Protein AF-A0A0F2HWG2-F1 (afdb_monomer_lite)

pLDDT: mean 88.61, std 9.66, range [50.94, 96.44]

Secondary structure (DSSP, 8-state):
---------EEE--EE---S---HHHHHHHHHHHHHHHHHHHHHHHHTTSS-EEEPPPEE-

Radius of gyration: 15.4 Å; chains: 1; bounding box: 32×16×48 Å

Sequence (61 aa):
MPFGVVTISIGAVAIESTSDTISLEQCEALLKQAFEIADKQRYKAKHSGRNSVLFGEKQIL

Foldseek 3Di:
DPPDDDAAEWFAEAEEEPDPDDDPVRVVVQVVVRVVQRVVQSVVCVVVPGNYYGYGYYHYD

Structure (mmCIF, N/CA/C/O backbone):
data_AF-A0A0F2HWG2-F1
#
_entry.id   AF-A0A0F2HWG2-F1
#
loop_
_atom_site.group_PDB
_atom_site.id
_atom_site.type_symbol
_atom_site.label_atom_id
_atom_site.label_alt_id
_atom_site.label_comp_id
_atom_site.label_asym_id
_atom_site.label_entity_id
_atom_site.label_seq_id
_atom_site.pdbx_PDB_ins_code
_atom_site.Cartn_x
_atom_site.Cartn_y
_atom_site.Cartn_z
_atom_site.occupancy
_atom_site.B_iso_or_equiv
_atom_site.auth_seq_id
_atom_site.auth_comp_id
_atom_site.auth_asym_id
_atom_site.auth_atom_id
_atom_site.pdbx_PDB_model_num
ATOM 1 N N . MET A 1 1 ? 7.947 8.438 -34.331 1.00 50.94 1 MET A N 1
ATOM 2 C CA . MET A 1 1 ? 7.963 8.243 -32.866 1.00 50.94 1 MET A CA 1
ATOM 3 C C . MET A 1 1 ? 7.287 6.915 -32.588 1.00 50.94 1 MET A C 1
ATOM 5 O O . MET A 1 1 ? 6.109 6.811 -32.910 1.00 50.94 1 MET A O 1
ATOM 9 N N . PRO A 1 2 ? 7.997 5.876 -32.124 1.00 56.03 2 PRO A N 1
ATOM 10 C CA . PRO A 1 2 ? 7.325 4.640 -31.765 1.00 56.03 2 PRO A CA 1
ATOM 11 C C . PRO A 1 2 ? 6.490 4.912 -30.509 1.00 56.03 2 PRO A C 1
ATOM 13 O O . PRO A 1 2 ? 6.923 5.636 -29.614 1.00 56.03 2 PRO A O 1
ATOM 16 N N . PHE A 1 3 ? 5.263 4.407 -30.513 1.00 57.25 3 PHE A N 1
ATOM 17 C CA . PHE A 1 3 ? 4.247 4.564 -29.478 1.00 57.25 3 PHE A CA 1
ATOM 18 C C . PHE A 1 3 ? 4.846 4.410 -28.069 1.00 57.25 3 PHE A C 1
ATOM 20 O O . PHE A 1 3 ? 5.357 3.352 -27.707 1.00 57.25 3 PHE A O 1
ATOM 27 N N . GLY A 1 4 ? 4.833 5.502 -27.298 1.00 66.00 4 GLY A N 1
ATOM 28 C CA . GLY A 1 4 ? 5.469 5.593 -25.986 1.00 66.00 4 GLY A CA 1
ATOM 29 C C . GLY A 1 4 ? 4.633 4.898 -24.922 1.00 66.00 4 GLY A C 1
ATOM 30 O O . GLY A 1 4 ? 3.833 5.541 -24.249 1.00 66.00 4 GLY A O 1
ATOM 31 N N . VAL A 1 5 ? 4.790 3.583 -24.787 1.00 78.44 5 VAL A N 1
ATOM 32 C CA . VAL A 1 5 ? 4.167 2.834 -23.691 1.00 78.44 5 VAL A CA 1
ATOM 33 C C . VAL A 1 5 ? 4.746 3.341 -22.370 1.00 78.44 5 VAL A C 1
ATOM 35 O O . VAL A 1 5 ? 5.948 3.242 -22.127 1.00 78.44 5 VAL A O 1
ATOM 38 N N . VAL A 1 6 ? 3.884 3.898 -21.518 1.00 85.31 6 VAL A N 1
ATOM 39 C CA . VAL A 1 6 ? 4.240 4.343 -20.167 1.00 85.31 6 VAL A CA 1
ATOM 40 C C . VAL A 1 6 ? 3.839 3.263 -19.175 1.00 85.31 6 VAL A C 1
ATOM 42 O O . VAL A 1 6 ? 2.705 2.793 -19.173 1.00 85.31 6 VAL A O 1
ATOM 45 N N . THR A 1 7 ? 4.767 2.898 -18.299 1.00 89.88 7 THR A N 1
ATOM 46 C CA . THR A 1 7 ? 4.528 1.957 -17.201 1.00 89.88 7 THR A CA 1
ATOM 47 C C . THR A 1 7 ? 4.504 2.685 -15.865 1.00 89.88 7 THR A C 1
ATOM 49 O O . THR A 1 7 ? 5.266 3.636 -15.669 1.00 89.88 7 THR A O 1
ATOM 52 N N . ILE A 1 8 ? 3.716 2.191 -14.912 1.00 92.19 8 ILE A N 1
ATOM 53 C CA . ILE A 1 8 ? 3.676 2.707 -13.540 1.00 92.19 8 ILE A CA 1
ATOM 54 C C . ILE A 1 8 ? 4.162 1.655 -12.544 1.00 92.19 8 ILE A C 1
ATOM 56 O O . ILE A 1 8 ? 4.021 0.457 -12.762 1.00 92.19 8 ILE A O 1
ATOM 60 N N . SER A 1 9 ? 4.721 2.118 -11.429 1.00 94.94 9 SER A N 1
ATOM 61 C CA . SER A 1 9 ? 4.955 1.282 -10.251 1.00 94.94 9 SER A CA 1
ATOM 62 C C . SER A 1 9 ? 3.896 1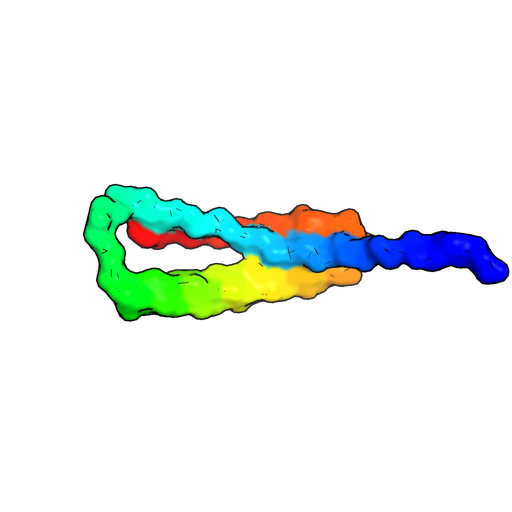.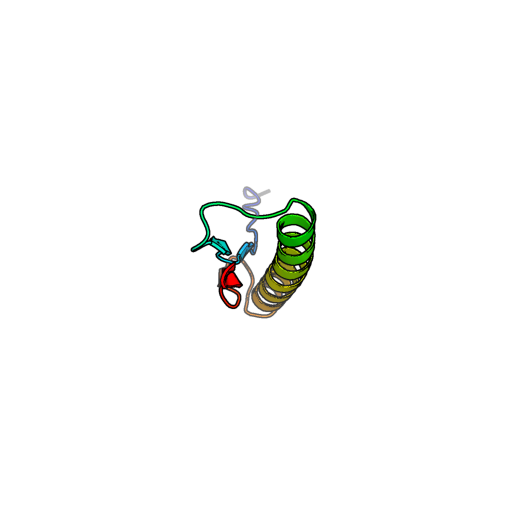585 -9.205 1.00 94.94 9 SER A C 1
ATOM 64 O O . SER A 1 9 ? 3.557 2.754 -8.999 1.00 94.94 9 SER A O 1
ATOM 66 N N . ILE A 1 10 ? 3.422 0.550 -8.522 1.00 94.81 10 ILE A N 1
ATOM 67 C CA . ILE A 1 10 ? 2.348 0.644 -7.534 1.00 94.81 10 ILE A CA 1
ATOM 68 C C . ILE A 1 10 ? 2.882 0.133 -6.196 1.00 94.81 10 ILE A C 1
ATOM 70 O O . ILE A 1 10 ? 3.505 -0.923 -6.124 1.00 94.81 10 ILE A O 1
ATOM 74 N N . GLY A 1 11 ? 2.647 0.896 -5.135 1.00 96.12 11 GLY A N 1
ATOM 75 C CA . GLY A 1 11 ? 2.751 0.400 -3.770 1.00 96.12 11 GLY A CA 1
ATOM 76 C C . GLY A 1 11 ? 1.345 0.199 -3.229 1.00 96.12 11 GLY A C 1
ATOM 77 O O . GLY A 1 11 ? 0.507 1.084 -3.384 1.00 96.12 11 GLY A O 1
ATOM 78 N N . ALA A 1 12 ? 1.081 -0.964 -2.648 1.00 94.69 12 ALA A N 1
ATOM 79 C CA . ALA A 1 12 ? -0.236 -1.334 -2.147 1.00 94.69 12 ALA A CA 1
ATOM 80 C C . ALA A 1 12 ? -0.141 -1.786 -0.691 1.00 94.69 12 ALA A C 1
ATOM 82 O O . ALA A 1 12 ? 0.872 -2.348 -0.278 1.00 94.69 12 ALA A O 1
ATOM 83 N N . VAL A 1 13 ? -1.199 -1.570 0.086 1.00 96.06 13 VAL A N 1
ATOM 84 C CA . VAL A 1 13 ? -1.305 -2.090 1.449 1.00 96.06 13 VAL A CA 1
ATOM 85 C C . VAL A 1 13 ? -2.716 -2.621 1.663 1.00 96.06 13 VAL A C 1
ATOM 87 O O . VAL A 1 13 ? -3.686 -1.991 1.243 1.00 96.06 13 VAL A O 1
ATOM 90 N N . ALA A 1 14 ? -2.821 -3.802 2.265 1.00 93.75 14 ALA A N 1
ATOM 91 C CA . ALA A 1 14 ? -4.106 -4.363 2.652 1.00 93.75 14 ALA A CA 1
ATOM 92 C C . ALA A 1 14 ? -4.505 -3.790 4.011 1.00 93.75 14 ALA A C 1
ATOM 94 O O . ALA A 1 14 ? -3.691 -3.779 4.937 1.00 93.75 14 ALA A O 1
ATOM 95 N N . ILE A 1 15 ? -5.745 -3.328 4.109 1.00 91.81 15 ILE A N 1
ATOM 96 C CA . ILE A 1 15 ? -6.369 -2.915 5.360 1.00 91.81 15 ILE A CA 1
ATOM 97 C C . ILE A 1 15 ? -7.513 -3.881 5.605 1.00 91.81 15 ILE A C 1
ATOM 99 O O . ILE A 1 15 ? -8.397 -4.020 4.761 1.00 91.81 15 ILE A O 1
ATOM 103 N N . GLU A 1 16 ? -7.488 -4.539 6.751 1.00 90.25 16 GLU A N 1
ATOM 104 C CA . GLU A 1 16 ? -8.589 -5.371 7.209 1.00 90.25 16 GLU A CA 1
ATOM 105 C C . GLU A 1 16 ? -9.051 -4.868 8.563 1.00 90.25 16 GLU A C 1
ATOM 107 O O . GLU A 1 16 ? -8.238 -4.398 9.358 1.00 90.25 16 GLU A O 1
ATOM 112 N N . SER A 1 17 ? -10.346 -4.991 8.830 1.00 84.25 17 SER A N 1
ATOM 113 C CA . SER A 1 17 ? -10.848 -4.838 10.184 1.00 84.25 17 SER A CA 1
ATOM 114 C C . SER A 1 17 ? -11.574 -6.087 10.632 1.00 84.25 17 SER A C 1
ATOM 116 O O . SER A 1 17 ? -12.256 -6.746 9.848 1.00 84.25 17 SER A O 1
ATOM 118 N N . THR A 1 18 ? -11.395 -6.392 11.909 1.00 84.94 18 THR A N 1
ATOM 119 C CA . THR A 1 18 ? -12.111 -7.458 12.613 1.00 84.94 18 THR A CA 1
ATOM 120 C C . THR A 1 18 ? -13.225 -6.918 13.510 1.00 84.94 18 THR A C 1
ATOM 122 O O . THR A 1 18 ? -13.936 -7.703 14.132 1.00 84.94 18 THR A O 1
ATOM 125 N N . SER A 1 19 ? -13.385 -5.591 13.571 1.00 84.19 19 SER A N 1
ATOM 126 C CA . SER A 1 19 ? -14.384 -4.914 14.392 1.00 84.19 19 SER A CA 1
ATOM 127 C C . SER A 1 19 ? -15.578 -4.459 13.556 1.00 84.19 19 SER A C 1
ATOM 129 O O . SER A 1 19 ? -15.413 -3.806 12.527 1.00 84.19 19 SER A O 1
ATOM 131 N N . ASP A 1 20 ? -16.786 -4.717 14.058 1.00 79.94 20 ASP A N 1
ATOM 132 C CA . ASP A 1 20 ? -18.034 -4.207 13.473 1.00 79.94 20 ASP A CA 1
ATOM 133 C C . ASP A 1 20 ? -18.239 -2.705 13.747 1.00 79.94 20 ASP A C 1
ATOM 135 O O . ASP A 1 20 ? -19.071 -2.048 13.119 1.00 79.94 20 ASP A O 1
ATOM 139 N N . THR A 1 21 ? -17.469 -2.138 14.682 1.00 85.06 21 THR A N 1
ATOM 140 C CA . THR A 1 21 ? -17.513 -0.718 15.043 1.00 85.06 21 THR A CA 1
ATOM 141 C C . THR A 1 21 ? -16.104 -0.143 15.094 1.00 85.06 21 THR A C 1
ATOM 143 O O . THR A 1 21 ? -15.308 -0.511 15.959 1.00 85.06 21 THR A O 1
ATOM 146 N N . ILE A 1 22 ? -15.800 0.781 14.185 1.00 86.94 22 ILE A N 1
ATOM 147 C CA . ILE A 1 22 ? -14.524 1.504 14.132 1.00 86.94 22 ILE A CA 1
ATOM 148 C C . ILE A 1 22 ? -14.828 2.994 14.254 1.00 86.94 22 ILE A C 1
ATOM 150 O O . ILE A 1 22 ? -15.732 3.497 13.580 1.00 86.94 22 ILE A O 1
ATOM 154 N N . SER A 1 23 ? -14.093 3.703 15.112 1.00 91.75 23 SER A N 1
ATOM 155 C CA . SER A 1 23 ? -14.238 5.156 15.213 1.00 91.75 23 SER A CA 1
ATOM 156 C C . SER A 1 23 ? -13.641 5.849 13.985 1.00 91.75 23 SER A C 1
ATOM 158 O O . SER A 1 23 ? -12.725 5.337 13.332 1.00 91.75 23 SER A O 1
ATOM 160 N N . LEU A 1 24 ? -14.136 7.047 13.672 1.00 90.94 24 LEU A N 1
ATOM 161 C CA . LEU A 1 24 ? -13.603 7.831 12.560 1.00 90.94 24 LEU A CA 1
ATOM 162 C C . LEU A 1 24 ? -12.109 8.135 12.761 1.00 90.94 24 LEU A C 1
ATOM 164 O O . LEU A 1 24 ? -11.323 8.017 11.825 1.00 90.94 24 LEU A O 1
ATOM 168 N N . GLU A 1 25 ? -11.703 8.444 13.991 1.00 93.25 25 GLU A N 1
ATOM 169 C CA . GLU A 1 25 ? -10.318 8.752 14.350 1.00 93.25 25 GLU A CA 1
ATOM 170 C C . GLU A 1 25 ? -9.386 7.552 14.138 1.00 93.25 25 GLU A C 1
ATOM 172 O O . GLU A 1 25 ? -8.265 7.716 13.650 1.00 93.25 25 GLU A O 1
ATOM 177 N N . GLN A 1 26 ? -9.845 6.339 14.465 1.00 90.38 26 GLN A N 1
ATOM 178 C CA . GLN A 1 26 ? -9.086 5.106 14.235 1.00 90.38 26 GLN A CA 1
ATOM 179 C C . GLN A 1 26 ? -8.890 4.847 12.738 1.00 90.38 26 GLN A C 1
ATOM 181 O O . GLN A 1 26 ? -7.774 4.551 12.302 1.00 90.38 26 GLN A O 1
ATOM 186 N N . CYS A 1 27 ? -9.947 5.028 11.942 1.00 90.56 27 CYS A N 1
ATOM 187 C CA . CYS A 1 27 ? -9.870 4.950 10.484 1.00 90.56 27 CYS A CA 1
ATOM 188 C C . CYS A 1 27 ? -8.888 5.978 9.910 1.00 90.56 27 CYS A C 1
ATOM 190 O O . CYS A 1 27 ? -8.045 5.630 9.084 1.00 90.56 27 CYS A O 1
ATOM 192 N N . GLU A 1 28 ? -8.954 7.236 10.351 1.00 93.69 28 GLU A N 1
ATOM 193 C CA . GLU A 1 28 ? -8.051 8.284 9.874 1.00 93.69 28 GLU A CA 1
ATOM 194 C C . GLU A 1 28 ? -6.586 7.996 10.209 1.00 93.69 28 GLU A C 1
ATOM 196 O O . GLU A 1 28 ? -5.711 8.171 9.355 1.00 93.69 28 GLU A O 1
ATOM 201 N N . ALA A 1 29 ? -6.305 7.561 11.440 1.00 91.81 29 ALA A N 1
ATOM 202 C CA . ALA A 1 29 ? -4.953 7.214 11.864 1.00 91.81 29 ALA A CA 1
ATOM 203 C C . ALA A 1 29 ? -4.390 6.066 11.017 1.00 91.81 29 ALA A C 1
ATOM 205 O O . ALA A 1 29 ? -3.268 6.158 10.508 1.00 91.81 29 ALA A O 1
ATOM 206 N N . LEU A 1 30 ? -5.195 5.025 10.795 1.00 91.94 30 LEU A N 1
ATOM 207 C CA . LEU A 1 30 ? -4.768 3.874 10.017 1.00 91.94 30 LEU A CA 1
ATOM 208 C C . LEU A 1 30 ? -4.581 4.210 8.533 1.00 91.94 30 LEU A C 1
ATOM 210 O O . LEU A 1 30 ? -3.602 3.778 7.930 1.00 91.94 30 LEU A O 1
ATOM 214 N N . LEU A 1 31 ? -5.459 5.023 7.940 1.00 93.44 31 LEU A N 1
ATOM 215 C CA . LEU A 1 31 ? -5.301 5.471 6.554 1.00 93.44 31 LEU A CA 1
ATOM 216 C C . LEU A 1 31 ? -4.013 6.281 6.362 1.00 93.44 31 LEU A C 1
ATOM 218 O O . LEU A 1 31 ? -3.291 6.050 5.392 1.00 93.44 31 LEU A O 1
ATOM 222 N N . LYS A 1 32 ? -3.674 7.180 7.297 1.00 95.38 32 LYS A N 1
ATOM 223 C CA . LYS A 1 32 ? -2.406 7.935 7.252 1.00 95.38 32 LYS A CA 1
ATOM 224 C C . LYS A 1 32 ? -1.201 6.994 7.250 1.00 95.38 32 LYS A C 1
ATOM 226 O O . LYS A 1 32 ? -0.330 7.118 6.390 1.00 95.38 32 LYS A O 1
ATOM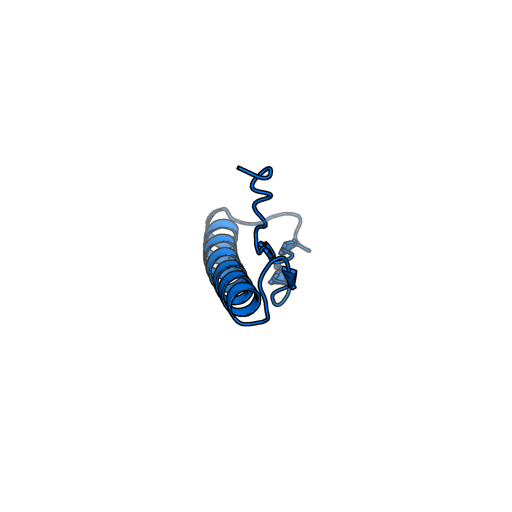 231 N N . GLN A 1 33 ? -1.192 6.008 8.144 1.00 93.75 33 GLN A N 1
ATOM 232 C CA . GLN A 1 33 ? -0.129 5.004 8.206 1.00 93.75 33 GLN A CA 1
ATOM 233 C C . GLN A 1 33 ? -0.067 4.148 6.931 1.00 93.75 33 GLN A C 1
ATOM 235 O O . GLN A 1 33 ? 1.009 3.923 6.370 1.00 93.75 33 GLN A O 1
ATOM 240 N N . ALA A 1 34 ? -1.221 3.705 6.434 1.00 94.81 34 ALA A N 1
ATOM 241 C CA . ALA A 1 34 ? -1.347 2.929 5.209 1.00 94.81 34 ALA A CA 1
ATOM 242 C C . ALA A 1 34 ? -0.779 3.674 3.991 1.00 94.81 34 ALA A C 1
ATOM 244 O O . ALA A 1 34 ? -0.060 3.074 3.187 1.00 94.81 34 ALA A O 1
ATOM 245 N N . PHE A 1 35 ? -1.036 4.982 3.875 1.00 95.62 35 PHE A N 1
ATOM 246 C CA . PHE A 1 35 ? -0.482 5.807 2.801 1.00 95.62 35 PHE A CA 1
ATOM 247 C C . PHE A 1 35 ? 1.040 5.908 2.864 1.00 95.62 35 PHE A C 1
ATOM 249 O O . PHE A 1 35 ? 1.699 5.751 1.835 1.00 95.62 35 PHE A O 1
ATOM 256 N N . GLU A 1 36 ? 1.618 6.105 4.050 1.00 96.44 36 GLU A N 1
ATOM 257 C CA . GLU A 1 36 ? 3.076 6.132 4.202 1.00 96.44 36 GLU A CA 1
ATOM 258 C C . GLU A 1 36 ? 3.722 4.801 3.804 1.00 96.44 36 GLU A C 1
ATOM 260 O O . GLU A 1 36 ? 4.764 4.776 3.142 1.00 96.44 36 GLU A O 1
ATOM 265 N N . ILE A 1 37 ? 3.109 3.677 4.186 1.00 96.00 37 ILE A N 1
ATOM 266 C CA . ILE A 1 37 ? 3.600 2.342 3.829 1.00 96.00 37 ILE A CA 1
ATOM 267 C C . ILE A 1 37 ? 3.5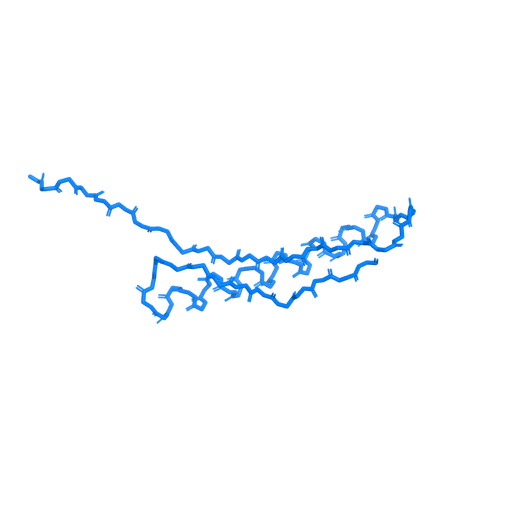03 2.133 2.317 1.00 96.00 37 ILE A C 1
ATOM 269 O O . ILE A 1 37 ? 4.491 1.738 1.691 1.00 96.00 37 ILE A O 1
ATOM 273 N N . ALA A 1 38 ? 2.347 2.422 1.718 1.00 96.38 38 ALA A N 1
ATOM 274 C CA . ALA A 1 38 ? 2.141 2.286 0.282 1.00 96.38 38 ALA A CA 1
ATOM 275 C C . ALA A 1 38 ? 3.141 3.143 -0.512 1.00 96.38 38 ALA A C 1
ATOM 277 O O . ALA A 1 38 ? 3.752 2.649 -1.462 1.00 96.38 38 ALA A O 1
ATOM 278 N N . ASP A 1 39 ? 3.403 4.388 -0.100 1.00 96.38 39 ASP A N 1
ATOM 279 C CA . ASP A 1 39 ? 4.377 5.235 -0.792 1.00 96.38 39 ASP A CA 1
ATOM 280 C C . ASP A 1 39 ? 5.809 4.692 -0.670 1.00 96.38 39 ASP A C 1
ATOM 282 O O . ASP A 1 39 ? 6.525 4.615 -1.674 1.00 96.38 39 ASP A O 1
ATOM 286 N N . LYS A 1 40 ? 6.210 4.190 0.507 1.00 96.06 40 LYS A N 1
ATOM 287 C CA . LYS A 1 40 ? 7.509 3.511 0.684 1.00 96.06 40 LYS A CA 1
ATOM 288 C C . LYS A 1 40 ? 7.660 2.322 -0.269 1.00 96.06 40 LYS A C 1
ATOM 290 O O . LYS A 1 40 ? 8.717 2.161 -0.884 1.00 96.06 40 LYS A O 1
ATOM 295 N N . GLN A 1 41 ? 6.618 1.505 -0.438 1.00 95.75 41 GLN A N 1
ATOM 296 C CA . GLN A 1 41 ? 6.654 0.364 -1.362 1.00 95.75 41 GLN A CA 1
ATOM 297 C C . GLN A 1 41 ? 6.694 0.801 -2.825 1.00 95.75 41 GLN A C 1
ATOM 299 O O . GLN A 1 41 ? 7.463 0.255 -3.615 1.00 95.75 41 GLN A O 1
ATOM 304 N N . ARG A 1 42 ? 5.951 1.849 -3.187 1.00 94.38 42 ARG A N 1
ATOM 305 C CA . ARG A 1 42 ? 6.016 2.447 -4.524 1.00 94.38 42 ARG A CA 1
ATOM 306 C C . ARG A 1 42 ? 7.425 2.954 -4.837 1.00 94.38 42 ARG A C 1
ATOM 308 O O . ARG A 1 42 ? 7.926 2.736 -5.941 1.00 94.38 42 ARG A O 1
ATOM 315 N N . TYR A 1 43 ? 8.086 3.603 -3.878 1.00 94.50 43 TYR A N 1
ATOM 316 C CA . TYR A 1 43 ? 9.473 4.040 -4.035 1.00 94.50 43 TYR A CA 1
ATOM 317 C C . TYR A 1 43 ? 10.437 2.864 -4.176 1.00 94.50 43 TYR A C 1
ATOM 319 O O . TYR A 1 43 ? 11.285 2.900 -5.067 1.00 94.50 43 TYR A O 1
ATOM 327 N N . LYS A 1 44 ? 10.291 1.798 -3.384 1.00 93.38 44 LYS A N 1
ATOM 328 C CA . LYS A 1 44 ? 11.081 0.567 -3.563 1.00 93.38 44 LYS A CA 1
ATOM 329 C C . LYS A 1 44 ? 10.900 -0.018 -4.967 1.00 93.38 44 LYS A C 1
ATOM 331 O O . LYS A 1 44 ? 11.890 -0.284 -5.641 1.00 93.38 44 LYS A O 1
ATOM 336 N N . ALA A 1 45 ? 9.660 -0.088 -5.453 1.00 91.62 45 ALA A N 1
ATOM 337 C CA . ALA A 1 45 ? 9.331 -0.586 -6.788 1.00 91.62 45 ALA A CA 1
ATOM 338 C C . ALA A 1 45 ? 9.970 0.258 -7.906 1.00 91.62 45 ALA A C 1
ATOM 340 O O . ALA A 1 45 ? 10.315 -0.260 -8.967 1.00 91.62 45 ALA A O 1
ATOM 341 N N . LYS A 1 46 ? 10.151 1.569 -7.688 1.00 89.88 46 LYS A N 1
ATOM 342 C CA . LYS A 1 46 ? 10.880 2.436 -8.628 1.00 89.88 46 LYS A CA 1
ATOM 343 C C . LYS A 1 46 ? 12.376 2.120 -8.689 1.00 89.88 46 LYS A C 1
ATOM 345 O O . LYS A 1 46 ? 12.959 2.256 -9.763 1.00 89.88 46 LYS A O 1
ATOM 350 N N . HIS A 1 47 ? 12.977 1.722 -7.568 1.00 90.06 47 HIS A N 1
ATOM 351 C CA . HIS A 1 47 ? 14.402 1.392 -7.478 1.00 90.06 47 HIS A CA 1
ATOM 352 C C . HIS A 1 47 ? 14.708 -0.046 -7.924 1.00 90.06 47 HIS A C 1
ATOM 354 O O . HIS A 1 47 ? 15.816 -0.311 -8.373 1.00 90.06 47 HIS A O 1
ATOM 360 N N . SER A 1 48 ? 13.733 -0.959 -7.867 1.00 85.50 48 SER A N 1
ATOM 361 C CA . SER A 1 48 ? 13.902 -2.376 -8.223 1.00 85.50 48 SER A CA 1
ATOM 362 C C . SER A 1 48 ? 13.710 -2.701 -9.712 1.00 85.50 48 SER A C 1
ATOM 364 O O . SER A 1 48 ? 13.628 -3.874 -10.062 1.00 85.50 48 SER A O 1
ATOM 366 N N . GLY A 1 49 ? 13.593 -1.696 -10.588 1.00 83.25 49 GLY A N 1
ATOM 367 C CA . GLY A 1 49 ? 13.395 -1.895 -12.034 1.00 83.25 49 GLY A CA 1
ATOM 368 C C . GLY A 1 49 ? 12.117 -1.288 -12.622 1.00 83.25 49 GLY A C 1
ATOM 369 O O . GLY A 1 49 ? 11.966 -1.283 -13.840 1.00 83.25 49 GLY A O 1
ATOM 370 N N . ARG A 1 50 ? 11.251 -0.681 -11.792 1.00 87.75 50 ARG A N 1
ATOM 371 C CA . ARG A 1 50 ? 9.963 -0.068 -12.187 1.00 87.75 50 ARG A CA 1
ATOM 372 C C . ARG A 1 50 ? 8.940 -1.107 -12.678 1.00 87.75 50 ARG A C 1
ATOM 374 O O . ARG A 1 50 ? 9.159 -2.306 -12.546 1.00 87.75 50 ARG A O 1
ATOM 381 N N . ASN A 1 51 ? 7.776 -0.641 -13.144 1.00 91.94 51 ASN A N 1
ATOM 382 C CA . ASN A 1 51 ? 6.685 -1.471 -13.682 1.00 91.94 51 ASN A CA 1
ATOM 383 C C . ASN A 1 51 ? 6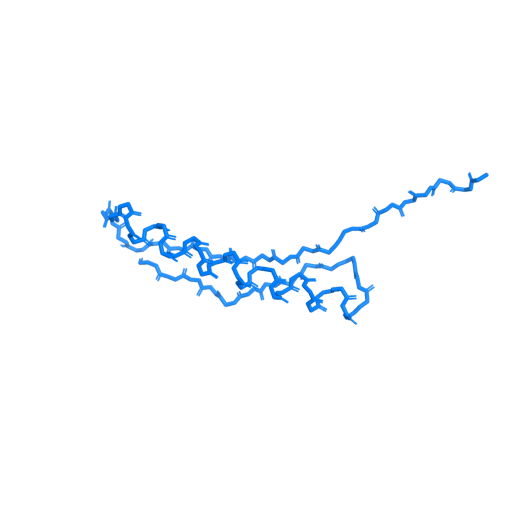.326 -2.680 -12.795 1.00 91.94 51 ASN A C 1
ATOM 385 O O . ASN A 1 51 ? 6.233 -3.811 -13.260 1.00 91.94 51 ASN A O 1
ATOM 389 N N . SER A 1 52 ? 6.227 -2.443 -11.489 1.00 91.56 52 SER A N 1
ATOM 390 C CA . SER A 1 52 ? 6.078 -3.497 -10.486 1.00 91.56 52 SER A CA 1
ATOM 391 C C . SER A 1 52 ? 5.091 -3.068 -9.412 1.00 91.56 52 SER A C 1
ATOM 393 O O . SER A 1 52 ? 4.981 -1.876 -9.101 1.00 91.56 52 SER A O 1
ATOM 395 N N . VAL A 1 53 ? 4.409 -4.053 -8.831 1.00 93.31 53 VAL A N 1
ATOM 396 C CA . VAL A 1 53 ? 3.534 -3.882 -7.669 1.00 93.31 53 VAL A CA 1
ATOM 397 C C . VAL A 1 53 ? 4.240 -4.463 -6.454 1.00 93.31 53 VAL A C 1
ATOM 399 O O . VAL A 1 53 ? 4.603 -5.636 -6.467 1.00 93.31 53 VAL A O 1
ATOM 402 N N . LEU A 1 54 ? 4.437 -3.653 -5.416 1.00 94.00 54 LEU A N 1
ATOM 403 C CA . LEU A 1 54 ? 4.981 -4.114 -4.141 1.00 94.00 54 LEU A CA 1
ATOM 404 C C . LEU A 1 54 ? 3.957 -3.924 -3.027 1.00 94.00 54 LEU A C 1
ATOM 406 O O . LEU A 1 54 ? 3.358 -2.856 -2.887 1.00 94.00 54 LEU A O 1
ATOM 410 N N . PHE A 1 55 ? 3.789 -4.972 -2.228 1.00 94.19 55 PHE A N 1
ATOM 411 C CA . PHE A 1 55 ? 2.865 -4.991 -1.105 1.00 94.19 55 PHE A CA 1
ATOM 412 C C . PHE A 1 55 ? 3.586 -4.620 0.187 1.00 94.19 55 PHE A C 1
ATOM 414 O O . PHE A 1 55 ? 4.679 -5.105 0.481 1.00 94.19 55 PHE A O 1
ATOM 421 N N . GLY A 1 56 ? 2.974 -3.715 0.939 1.00 90.56 56 GLY A N 1
ATOM 422 C CA . GLY A 1 56 ? 3.389 -3.364 2.284 1.00 90.56 56 GLY A CA 1
ATOM 423 C C . GLY A 1 56 ? 2.823 -4.329 3.311 1.00 90.56 56 GLY A C 1
ATOM 424 O O . GLY A 1 56 ? 1.955 -5.147 3.008 1.00 90.56 56 GLY A O 1
ATOM 425 N N . GLU A 1 57 ? 3.311 -4.203 4.540 1.00 90.56 57 GLU A N 1
ATOM 426 C CA . GLU A 1 57 ? 2.759 -4.947 5.666 1.00 90.56 57 GLU A CA 1
ATOM 427 C C . GLU A 1 57 ? 1.277 -4.623 5.835 1.00 90.56 57 GLU A C 1
ATOM 429 O O . GLU A 1 57 ? 0.878 -3.456 5.884 1.00 90.56 57 GLU A O 1
ATOM 434 N N . LYS A 1 58 ? 0.469 -5.677 5.916 1.00 89.38 58 LYS A N 1
ATOM 435 C CA . LYS A 1 58 ? -0.969 -5.589 6.141 1.00 89.38 58 LYS A CA 1
ATOM 436 C C . LYS A 1 58 ? -1.257 -4.832 7.438 1.00 89.38 58 LYS A C 1
ATOM 438 O O . LYS A 1 58 ? -0.624 -5.087 8.459 1.00 89.38 58 LYS A O 1
ATOM 443 N N . GLN A 1 59 ? -2.229 -3.930 7.383 1.00 87.12 59 GLN A N 1
ATOM 444 C CA . GLN A 1 59 ? -2.733 -3.199 8.539 1.00 87.12 59 GLN A CA 1
ATOM 445 C C . GLN A 1 59 ? -4.018 -3.872 9.031 1.00 87.12 59 GLN A C 1
ATOM 447 O O . GLN A 1 59 ? -4.887 -4.208 8.222 1.00 87.12 59 GLN A O 1
ATOM 452 N N . ILE A 1 60 ? -4.116 -4.098 10.341 1.00 82.00 60 ILE A N 1
ATOM 453 C CA . ILE A 1 60 ? -5.284 -4.709 10.988 1.00 82.00 60 ILE A CA 1
ATOM 454 C C . ILE A 1 60 ? -5.865 -3.695 11.972 1.00 82.00 60 ILE A C 1
ATOM 456 O O . ILE A 1 60 ? -5.127 -3.170 12.807 1.00 82.00 60 ILE A O 1
ATOM 460 N N . LEU A 1 61 ? -7.169 -3.443 11.838 1.00 72.31 61 LEU A N 1
ATOM 461 C CA . LEU A 1 61 ? -8.013 -2.683 12.765 1.00 72.31 61 LEU A CA 1
ATOM 462 C 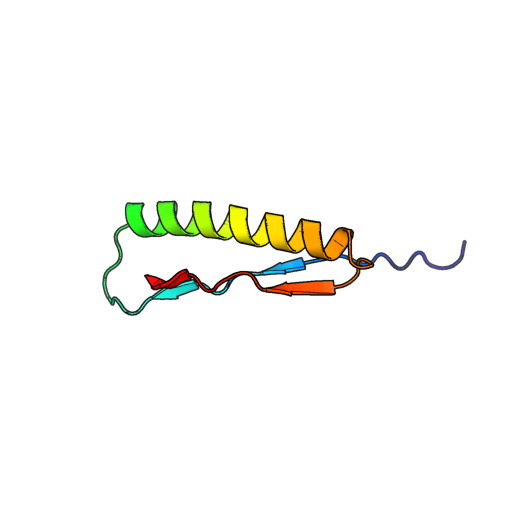C . LEU A 1 61 ? -8.835 -3.611 13.660 1.00 72.31 61 LEU A C 1
ATOM 464 O O . LEU A 1 61 ? -9.593 -4.456 13.113 1.00 72.31 61 LEU A O 1
#